Protein AF-A0A0H2VEA2-F1 (afdb_monomer_lite)

Radius of gyration: 14.84 Å; chains: 1; bounding box: 41×31×35 Å

Sequence (90 aa):
MMNGNNTYAYWNKLRFLQEASNKSELMTKDKFRAGDSGSPMVDSQYVVYGVRTYGYNLRGSSNHPYAQQEVAGAESLYGNPRDFILKHNK

pLDDT: mean 76.39, std 16.52, range [36.94, 94.31]

Foldseek 3Di:
DDPDDPLFCPVDDKAWDDAPPQRFKTKIFDDDDVVQAQPFDADPVRDGFWGWHDWDQPDPPDPDPRSSTIITMTTTCDDPVVVVVVVVVD

Structure (mmCIF, N/CA/C/O backbone):
data_AF-A0A0H2VEA2-F1
#
_entry.id   AF-A0A0H2VEA2-F1
#
loop_
_atom_site.group_PDB
_atom_site.id
_atom_site.type_symbol
_atom_site.label_atom_id
_atom_site.label_alt_id
_atom_site.label_comp_id
_atom_site.label_asym_id
_atom_site.label_entity_id
_atom_site.label_seq_id
_atom_site.pdbx_PDB_ins_code
_atom_site.Cartn_x
_atom_site.Cartn_y
_atom_site.Cartn_z
_atom_site.occupancy
_atom_site.B_iso_or_equiv
_atom_site.auth_seq_id
_atom_site.auth_comp_id
_atom_site.auth_asym_id
_atom_site.auth_atom_id
_atom_site.pdbx_PDB_model_num
ATOM 1 N N . MET A 1 1 ? 17.824 -22.108 -7.031 1.00 36.94 1 MET A N 1
ATOM 2 C CA . MET A 1 1 ? 17.227 -21.188 -6.038 1.00 36.94 1 MET A CA 1
ATOM 3 C C . MET A 1 1 ? 17.789 -19.798 -6.303 1.00 36.94 1 MET A C 1
ATOM 5 O O . MET A 1 1 ? 19.001 -19.646 -6.287 1.00 36.94 1 MET A O 1
ATOM 9 N N . MET A 1 2 ? 16.951 -18.824 -6.668 1.00 39.34 2 MET A N 1
ATOM 10 C CA . MET A 1 2 ? 17.387 -17.452 -6.965 1.00 39.34 2 MET A CA 1
ATOM 11 C C . MET A 1 2 ? 17.493 -16.657 -5.657 1.00 39.34 2 MET A C 1
ATOM 13 O O . MET A 1 2 ? 16.488 -16.402 -4.999 1.00 39.34 2 MET A O 1
ATOM 17 N N . ASN A 1 3 ? 18.720 -16.294 -5.284 1.00 43.22 3 ASN A N 1
ATOM 18 C CA . ASN A 1 3 ? 19.050 -15.442 -4.141 1.00 43.22 3 ASN A CA 1
ATOM 19 C C . ASN A 1 3 ? 18.316 -14.094 -4.211 1.00 43.22 3 ASN A C 1
ATOM 21 O O . ASN A 1 3 ? 18.710 -13.245 -5.004 1.00 43.22 3 ASN A O 1
ATOM 25 N N . GLY A 1 4 ? 17.283 -13.904 -3.381 1.00 46.81 4 GLY A N 1
ATOM 26 C CA . GLY A 1 4 ? 17.029 -12.710 -2.550 1.00 46.81 4 GLY A CA 1
ATOM 27 C C . GLY A 1 4 ? 17.146 -11.293 -3.135 1.00 46.81 4 GLY A C 1
ATOM 28 O O . GLY A 1 4 ? 17.184 -10.338 -2.366 1.00 46.81 4 GLY A O 1
ATOM 29 N N . ASN A 1 5 ? 17.228 -11.106 -4.452 1.00 48.91 5 ASN A N 1
ATOM 30 C CA . ASN A 1 5 ? 17.475 -9.795 -5.032 1.00 48.91 5 ASN A CA 1
ATOM 31 C C . ASN A 1 5 ? 16.164 -9.003 -5.126 1.00 48.91 5 ASN A C 1
ATOM 33 O O . ASN A 1 5 ? 15.355 -9.179 -6.039 1.00 48.91 5 ASN A O 1
ATOM 37 N N . ASN A 1 6 ? 15.973 -8.108 -4.158 1.00 48.66 6 ASN A N 1
ATOM 38 C CA . ASN A 1 6 ? 14.792 -7.254 -4.006 1.00 48.66 6 ASN A CA 1
ATOM 39 C C . ASN A 1 6 ? 14.716 -6.121 -5.051 1.00 48.66 6 ASN A C 1
ATOM 41 O O . ASN A 1 6 ? 13.797 -5.304 -5.009 1.00 48.66 6 ASN A O 1
ATOM 45 N N . THR A 1 7 ? 15.675 -6.069 -5.983 1.00 46.66 7 THR A N 1
ATOM 46 C CA . THR A 1 7 ? 15.691 -5.120 -7.105 1.00 46.66 7 THR A CA 1
ATOM 47 C C . THR A 1 7 ? 14.938 -5.634 -8.335 1.00 46.66 7 THR A C 1
ATOM 49 O O . THR A 1 7 ? 14.647 -4.866 -9.246 1.00 46.66 7 THR A O 1
ATOM 52 N N . TYR A 1 8 ? 14.558 -6.909 -8.395 1.00 49.66 8 TYR A N 1
ATOM 53 C CA . TYR A 1 8 ? 13.750 -7.383 -9.515 1.00 49.66 8 TYR A CA 1
ATOM 54 C C . TYR A 1 8 ? 12.271 -7.070 -9.292 1.00 49.66 8 TYR A C 1
ATOM 56 O O . TYR A 1 8 ? 11.715 -7.347 -8.228 1.00 49.66 8 TYR A O 1
ATOM 64 N N . ALA A 1 9 ? 11.631 -6.495 -10.313 1.00 49.12 9 ALA A N 1
ATOM 65 C CA . ALA A 1 9 ? 10.183 -6.399 -10.385 1.00 49.12 9 ALA A CA 1
ATOM 66 C C . ALA A 1 9 ? 9.610 -7.823 -10.420 1.00 49.12 9 ALA A C 1
ATOM 68 O O . ALA A 1 9 ? 9.587 -8.473 -11.464 1.00 49.12 9 ALA A O 1
ATOM 69 N N . TYR A 1 10 ? 9.176 -8.333 -9.267 1.00 51.50 10 TYR A N 1
ATOM 70 C CA . TYR A 1 10 ? 8.306 -9.500 -9.230 1.00 51.50 10 TYR A CA 1
ATOM 71 C C . TYR A 1 10 ? 7.008 -9.060 -9.891 1.00 51.50 10 TYR A C 1
ATOM 73 O O . TYR A 1 10 ? 6.197 -8.384 -9.269 1.00 51.50 10 TYR A O 1
ATOM 81 N N . TRP A 1 11 ? 6.855 -9.402 -11.169 1.00 49.44 11 TRP A N 1
ATOM 82 C CA . TRP A 1 11 ? 5.843 -8.865 -12.082 1.00 49.44 11 TRP A CA 1
ATOM 83 C C . TRP A 1 11 ? 4.389 -9.008 -11.601 1.00 49.44 11 TRP A C 1
ATOM 85 O O . TRP A 1 11 ? 3.498 -8.467 -12.234 1.00 49.44 11 TRP A O 1
ATOM 95 N N . ASN A 1 12 ? 4.134 -9.701 -10.486 1.00 51.09 12 ASN A N 1
ATOM 96 C CA . ASN A 1 12 ? 2.787 -10.033 -10.033 1.00 51.09 12 ASN A CA 1
ATOM 97 C C . ASN A 1 12 ? 2.614 -10.078 -8.504 1.00 51.09 12 ASN A C 1
ATOM 99 O O . ASN A 1 12 ? 1.630 -10.648 -8.040 1.00 51.09 12 ASN A O 1
ATOM 103 N N . LYS A 1 13 ? 3.573 -9.604 -7.692 1.00 64.38 13 LYS A N 1
ATOM 104 C CA . LYS A 1 13 ? 3.454 -9.739 -6.229 1.00 64.38 13 LYS A CA 1
ATOM 105 C C . LYS A 1 13 ? 3.819 -8.452 -5.510 1.00 64.38 13 LYS A C 1
ATOM 107 O O . LYS A 1 13 ? 4.998 -8.111 -5.424 1.00 64.38 13 LYS A O 1
ATOM 112 N N . LEU A 1 14 ? 2.796 -7.816 -4.941 1.00 75.38 14 LEU A N 1
ATOM 113 C CA . LEU A 1 14 ? 2.951 -6.838 -3.875 1.00 75.38 14 LEU A CA 1
ATOM 114 C C . LEU A 1 14 ? 3.880 -7.419 -2.811 1.00 75.38 14 LEU A C 1
ATOM 116 O O . LEU A 1 14 ? 3.700 -8.554 -2.356 1.00 75.38 14 LEU A O 1
ATOM 120 N N . ARG A 1 15 ? 4.884 -6.642 -2.417 1.00 80.88 15 ARG A N 1
ATOM 121 C CA . ARG A 1 15 ? 5.753 -6.989 -1.297 1.00 80.88 15 ARG A CA 1
ATOM 122 C C . ARG A 1 15 ? 5.721 -5.879 -0.269 1.00 80.88 15 ARG A C 1
ATOM 124 O O . ARG A 1 15 ? 6.072 -4.744 -0.572 1.00 80.88 15 ARG A O 1
ATOM 131 N N . PHE A 1 16 ? 5.362 -6.233 0.953 1.00 84.75 16 PHE A N 1
ATOM 132 C CA . PHE A 1 16 ? 5.482 -5.337 2.089 1.00 84.75 16 PHE A CA 1
ATOM 133 C C . PHE A 1 16 ? 6.958 -5.082 2.420 1.00 84.75 16 PHE A C 1
ATOM 135 O O . PHE A 1 16 ? 7.756 -6.022 2.439 1.00 84.75 16 PHE A O 1
ATOM 142 N N . LEU A 1 17 ? 7.321 -3.817 2.631 1.00 84.31 17 LEU A N 1
ATOM 143 C CA . LEU A 1 17 ? 8.675 -3.413 3.007 1.00 84.31 17 LEU A CA 1
ATOM 144 C C . LEU A 1 17 ? 8.732 -3.064 4.490 1.00 84.31 17 LEU A C 1
ATOM 146 O O . LEU A 1 17 ? 9.500 -3.678 5.224 1.00 84.31 17 LEU A O 1
ATOM 150 N N . GLN A 1 18 ? 7.925 -2.092 4.914 1.00 87.50 18 GLN A N 1
ATOM 151 C CA . GLN A 1 18 ? 7.883 -1.618 6.294 1.00 87.50 18 GLN A CA 1
ATOM 152 C C . GLN A 1 18 ? 6.613 -0.806 6.572 1.00 87.50 18 GLN A C 1
ATOM 154 O O . GLN A 1 18 ? 5.936 -0.354 5.649 1.00 87.50 18 GLN A O 1
ATOM 159 N N . GLU A 1 19 ? 6.329 -0.603 7.855 1.00 88.94 19 GLU A N 1
ATOM 160 C CA . GLU A 1 19 ? 5.312 0.321 8.360 1.00 88.94 19 GLU A CA 1
ATOM 161 C C . GLU A 1 19 ? 6.011 1.523 9.006 1.00 88.94 19 GLU A C 1
ATOM 163 O O . GLU A 1 19 ? 7.095 1.372 9.582 1.00 88.94 19 GLU A O 1
ATOM 168 N N . ALA A 1 20 ? 5.409 2.711 8.945 1.00 85.44 20 ALA A N 1
ATOM 169 C CA . ALA A 1 20 ? 5.861 3.825 9.773 1.00 85.44 20 ALA A CA 1
ATOM 170 C C . ALA A 1 20 ? 5.672 3.515 11.270 1.00 85.44 20 ALA A C 1
ATOM 172 O O . ALA A 1 20 ? 4.764 2.791 11.673 1.00 85.44 20 ALA A O 1
ATOM 173 N N . SER A 1 21 ? 6.509 4.102 12.128 1.00 84.94 21 SER A N 1
ATOM 174 C CA . SER A 1 21 ? 6.476 3.856 13.582 1.00 84.94 21 SER A CA 1
ATOM 175 C C . SER A 1 21 ? 5.132 4.201 14.239 1.00 84.94 21 SER A C 1
ATOM 177 O O . SER A 1 21 ? 4.765 3.613 15.253 1.00 84.94 21 SER A O 1
ATOM 179 N N . ASN A 1 22 ? 4.386 5.134 13.649 1.00 82.50 22 ASN A N 1
ATOM 180 C CA . ASN A 1 22 ? 3.053 5.558 14.074 1.00 82.50 22 ASN A CA 1
ATOM 181 C C . ASN A 1 22 ? 1.910 4.728 13.452 1.00 82.50 22 ASN A C 1
ATOM 183 O O . ASN A 1 22 ? 0.745 5.063 13.668 1.00 82.50 22 ASN A O 1
ATOM 187 N N . LYS A 1 23 ? 2.232 3.681 12.683 1.00 83.56 23 LYS A N 1
ATOM 188 C CA . LYS A 1 23 ? 1.291 2.791 11.989 1.00 83.56 23 LYS A CA 1
ATOM 189 C C . LYS A 1 23 ? 0.396 3.446 10.937 1.00 83.56 23 LYS A C 1
ATOM 191 O O . LYS A 1 23 ? -0.567 2.828 10.501 1.00 83.56 23 LYS A O 1
ATOM 196 N N . SER A 1 24 ? 0.673 4.688 10.532 1.00 86.88 24 SER A N 1
ATOM 197 C CA . SER A 1 24 ? -0.173 5.389 9.556 1.00 86.88 24 SER A CA 1
ATOM 198 C C . SER A 1 24 ? 0.179 5.051 8.112 1.00 86.88 24 SER A C 1
ATOM 200 O O . SER A 1 24 ? -0.664 5.167 7.238 1.00 86.88 24 SER A O 1
ATOM 202 N N . GLU A 1 25 ? 1.407 4.613 7.841 1.00 90.69 25 GLU A N 1
ATOM 203 C CA . GLU A 1 25 ? 1.908 4.443 6.478 1.00 90.69 25 GLU A CA 1
ATOM 204 C C . GLU A 1 25 ? 2.421 3.024 6.232 1.00 90.69 25 GLU A C 1
ATOM 206 O O . GLU A 1 25 ? 3.233 2.500 6.998 1.00 90.69 25 GLU A O 1
ATOM 211 N N . LEU A 1 26 ? 1.987 2.437 5.118 1.00 92.06 26 LEU A N 1
ATOM 212 C CA . LEU A 1 26 ? 2.460 1.163 4.591 1.00 92.06 26 LEU A CA 1
ATOM 213 C C . LEU A 1 26 ? 3.370 1.425 3.392 1.00 92.06 26 LEU A C 1
ATOM 215 O O . LEU A 1 26 ? 2.935 1.982 2.385 1.00 92.06 26 LEU A O 1
ATOM 219 N N . MET A 1 27 ? 4.617 0.967 3.467 1.00 90.44 27 MET A N 1
ATOM 220 C CA . MET A 1 27 ? 5.555 1.010 2.348 1.00 90.44 27 MET A CA 1
ATOM 221 C C . MET A 1 27 ? 5.632 -0.353 1.675 1.00 90.44 27 MET A C 1
ATOM 223 O O . MET A 1 27 ? 5.874 -1.383 2.312 1.00 90.44 27 MET A O 1
ATOM 227 N N . THR A 1 28 ? 5.467 -0.359 0.358 1.00 86.75 28 THR A N 1
ATOM 228 C CA . THR A 1 28 ? 5.444 -1.571 -0.457 1.00 86.75 28 THR A CA 1
ATOM 229 C C . THR A 1 28 ? 6.332 -1.446 -1.685 1.00 86.75 28 THR A C 1
ATOM 231 O O . THR A 1 28 ? 6.640 -0.360 -2.177 1.00 86.75 28 THR A O 1
ATOM 234 N N . LYS A 1 29 ? 6.756 -2.597 -2.198 1.00 81.75 29 LYS A N 1
ATOM 235 C CA . LYS A 1 29 ? 7.246 -2.740 -3.561 1.00 81.75 29 LYS A CA 1
ATOM 236 C C . LYS A 1 29 ? 6.075 -3.205 -4.409 1.00 81.75 29 LYS A C 1
ATOM 238 O O . LYS A 1 29 ? 5.640 -4.352 -4.285 1.00 81.75 29 LYS A O 1
ATOM 243 N N . ASP A 1 30 ? 5.565 -2.299 -5.223 1.00 76.94 30 ASP A N 1
ATOM 244 C CA . ASP A 1 30 ? 4.379 -2.520 -6.033 1.00 76.94 30 ASP A CA 1
ATOM 245 C C . ASP A 1 30 ? 4.368 -1.540 -7.210 1.00 76.94 30 ASP A C 1
ATOM 247 O O . ASP A 1 30 ? 4.992 -0.480 -7.145 1.00 76.94 30 ASP A O 1
ATOM 251 N N . LYS A 1 31 ? 3.674 -1.900 -8.290 1.00 77.38 31 LYS A N 1
ATOM 252 C CA . LYS A 1 31 ? 3.486 -1.025 -9.444 1.00 77.38 31 LYS A CA 1
ATOM 253 C C . LYS A 1 31 ? 2.383 -0.016 -9.125 1.00 77.38 31 LYS A C 1
ATOM 255 O O . LYS A 1 31 ? 1.236 -0.408 -8.926 1.00 77.38 31 LYS A O 1
ATOM 260 N N . PHE A 1 32 ? 2.728 1.261 -9.090 1.00 78.81 32 PHE A N 1
ATOM 261 C CA . PHE A 1 32 ? 1.841 2.388 -8.848 1.00 78.81 32 PHE A CA 1
ATOM 262 C C . PHE A 1 32 ? 1.874 3.349 -10.040 1.00 78.81 32 PHE A C 1
ATOM 264 O O . PHE A 1 32 ? 2.912 3.910 -10.397 1.00 78.81 32 PHE A O 1
ATOM 271 N N . ARG A 1 33 ? 0.718 3.575 -10.657 1.00 80.31 33 ARG A N 1
ATOM 272 C CA . ARG A 1 33 ? 0.552 4.433 -11.833 1.00 80.31 33 ARG A CA 1
ATOM 273 C C . ARG A 1 33 ? -0.403 5.584 -11.563 1.00 80.31 33 ARG A C 1
ATOM 275 O O . ARG A 1 33 ? -1.146 5.593 -10.589 1.00 80.31 33 ARG A O 1
ATOM 282 N N . ALA A 1 34 ? -0.358 6.590 -12.433 1.00 80.00 34 ALA A N 1
ATOM 283 C CA . ALA A 1 34 ? -1.324 7.679 -12.385 1.00 80.00 34 ALA A CA 1
ATOM 284 C C . ALA A 1 34 ? -2.746 7.101 -12.484 1.00 80.00 34 ALA A C 1
ATOM 286 O O . ALA A 1 34 ? -3.033 6.336 -13.404 1.00 80.00 34 ALA A O 1
ATOM 287 N N . GLY A 1 35 ? -3.598 7.454 -11.520 1.00 83.88 35 GLY A N 1
ATOM 288 C CA . GLY A 1 35 ? -4.930 6.866 -11.342 1.00 83.88 35 GLY A CA 1
ATOM 289 C C . GLY A 1 35 ? -5.020 5.823 -10.223 1.00 83.88 35 GLY A C 1
ATOM 290 O O . GLY A 1 35 ? -6.121 5.556 -9.758 1.00 83.88 35 GLY A O 1
ATOM 291 N N . ASP A 1 36 ? -3.896 5.301 -9.723 1.00 84.50 36 ASP A N 1
ATOM 292 C CA . ASP A 1 36 ? -3.908 4.325 -8.625 1.00 84.50 36 ASP A CA 1
ATOM 293 C C . ASP A 1 36 ? -4.148 4.975 -7.251 1.00 84.50 36 ASP A C 1
ATOM 295 O O . ASP A 1 36 ? -4.526 4.281 -6.304 1.00 84.50 36 ASP A O 1
ATOM 299 N N . SER A 1 37 ? -3.950 6.293 -7.122 1.00 88.94 37 SER A N 1
ATOM 300 C CA . SER A 1 37 ? -4.238 7.050 -5.897 1.00 88.94 37 SER A CA 1
ATOM 301 C C . SER A 1 37 ? -5.688 6.850 -5.450 1.00 88.94 37 SER A C 1
ATOM 303 O O . SER A 1 37 ? -6.618 7.045 -6.227 1.00 88.94 37 SER A O 1
ATOM 305 N N . GLY A 1 38 ? -5.885 6.484 -4.184 1.00 91.50 38 GLY A N 1
ATOM 306 C CA . GLY A 1 38 ? -7.198 6.175 -3.614 1.00 91.50 38 GLY A CA 1
ATOM 307 C C . GLY A 1 38 ? -7.639 4.720 -3.794 1.00 91.50 38 GLY A C 1
ATOM 308 O O . GLY A 1 38 ? -8.656 4.327 -3.225 1.00 91.50 38 GLY A O 1
ATOM 309 N N . SER A 1 39 ? -6.888 3.898 -4.536 1.00 92.06 39 SER A N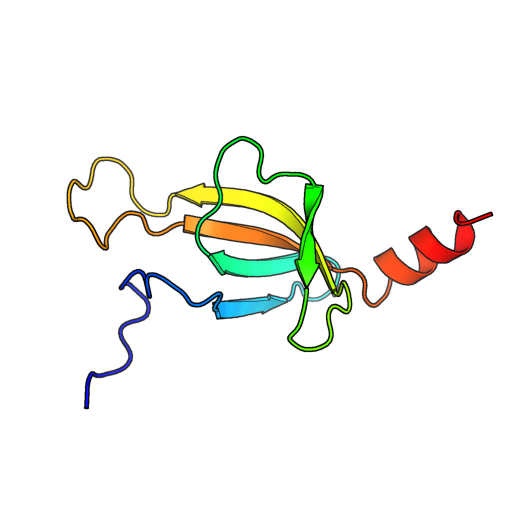 1
ATOM 310 C CA . SER A 1 39 ? -7.233 2.485 -4.712 1.00 92.06 39 SER 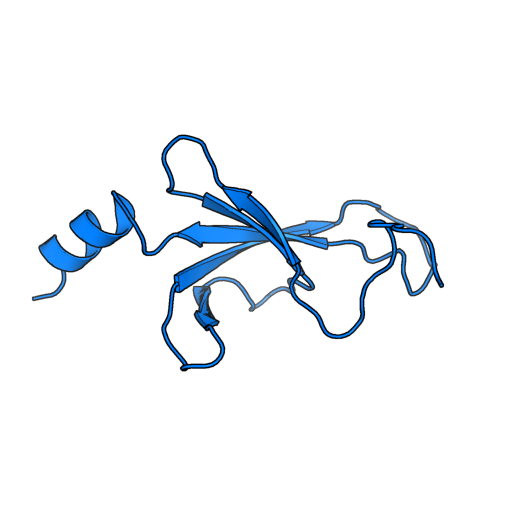A CA 1
ATOM 311 C C . SER A 1 39 ? -7.111 1.717 -3.391 1.00 92.06 39 SER A C 1
ATOM 313 O O . SER A 1 39 ? -6.122 1.903 -2.670 1.00 92.06 39 SER A O 1
ATOM 315 N N . PRO A 1 40 ? -8.064 0.823 -3.073 1.00 92.81 40 PRO A N 1
ATOM 316 C CA . PRO A 1 40 ? -7.979 -0.010 -1.885 1.00 92.81 40 PRO A CA 1
ATOM 317 C C . PRO A 1 40 ? -6.882 -1.067 -2.039 1.00 92.81 40 PRO A C 1
ATOM 319 O O . PRO A 1 40 ? -6.722 -1.680 -3.095 1.00 92.81 40 PRO A O 1
ATOM 322 N N . MET A 1 41 ? -6.157 -1.320 -0.955 1.00 90.62 41 MET A N 1
ATOM 323 C CA . MET A 1 41 ? -5.317 -2.502 -0.810 1.00 90.62 41 MET A CA 1
ATOM 324 C C . MET A 1 41 ? -6.126 -3.584 -0.111 1.00 90.62 41 MET A C 1
ATOM 326 O O . MET A 1 41 ? -6.628 -3.360 0.991 1.00 90.62 41 MET A O 1
ATOM 330 N N . VAL A 1 42 ? -6.252 -4.739 -0.759 1.00 90.94 42 VAL A N 1
ATOM 331 C CA . VAL A 1 42 ? -7.072 -5.857 -0.286 1.00 90.94 42 VAL A CA 1
ATOM 332 C C . VAL A 1 42 ? -6.228 -7.096 -0.046 1.00 90.94 42 VAL A C 1
ATOM 334 O O . VAL A 1 42 ? -5.299 -7.384 -0.806 1.00 90.94 42 VAL A O 1
ATOM 337 N N . ASP A 1 43 ? -6.516 -7.807 1.038 1.00 88.38 43 ASP A N 1
ATOM 338 C CA . ASP A 1 43 ? -5.918 -9.113 1.297 1.00 88.38 43 ASP A CA 1
ATOM 339 C C . ASP A 1 43 ? -6.640 -10.233 0.520 1.00 88.38 43 ASP A C 1
ATOM 341 O O . ASP A 1 43 ? -7.569 -9.998 -0.256 1.00 88.38 43 ASP A O 1
ATOM 345 N N . SER A 1 44 ? -6.213 -11.484 0.721 1.00 87.81 44 SER A N 1
ATOM 346 C CA . SER A 1 44 ? -6.825 -12.660 0.084 1.00 87.81 44 SER A CA 1
ATOM 347 C C . SER A 1 44 ? -8.287 -12.903 0.473 1.00 87.81 44 SER A C 1
ATOM 349 O O . SER A 1 44 ? -8.945 -13.730 -0.152 1.00 87.81 44 SER A O 1
ATOM 351 N N . GLN A 1 45 ? -8.783 -12.235 1.515 1.00 94.31 45 GLN A N 1
ATOM 352 C CA . GLN A 1 45 ? -10.160 -12.316 1.996 1.00 94.31 45 GLN A CA 1
ATOM 353 C C . GLN A 1 45 ? -10.983 -11.084 1.587 1.00 94.31 45 GLN A C 1
ATOM 355 O O . GLN A 1 45 ? -12.112 -10.934 2.049 1.00 94.31 45 GLN A O 1
ATOM 360 N N . TYR A 1 46 ? -10.444 -10.224 0.714 1.00 90.69 46 TYR A N 1
ATOM 361 C CA . TYR A 1 46 ? -11.046 -8.955 0.294 1.00 90.69 46 TYR A CA 1
ATOM 362 C C . TYR A 1 46 ? -11.221 -7.932 1.427 1.00 90.69 46 TYR A C 1
ATOM 364 O O . TYR A 1 46 ? -12.005 -6.990 1.298 1.00 90.69 46 TYR A O 1
ATOM 372 N N . VAL A 1 47 ? -10.476 -8.070 2.527 1.00 91.50 47 VAL A N 1
ATOM 373 C CA . VAL A 1 47 ? -10.466 -7.067 3.594 1.00 91.50 47 VAL A CA 1
ATOM 374 C C . VAL A 1 47 ? -9.562 -5.915 3.173 1.00 91.50 47 VAL A C 1
ATOM 376 O O . VAL A 1 47 ? -8.402 -6.119 2.808 1.00 91.50 47 VAL A O 1
ATOM 379 N N . VAL A 1 48 ? -10.097 -4.691 3.221 1.00 91.00 48 VAL A N 1
ATOM 380 C CA . VAL A 1 48 ? -9.324 -3.484 2.917 1.00 91.00 48 VAL A CA 1
ATOM 381 C C . VAL A 1 48 ? -8.430 -3.149 4.105 1.00 91.00 48 VAL A C 1
ATOM 383 O O . VAL A 1 48 ? -8.924 -2.929 5.211 1.00 91.00 48 VAL A O 1
ATOM 386 N N . TYR A 1 49 ? -7.123 -3.082 3.869 1.00 90.88 49 TYR A N 1
ATOM 387 C CA . TYR A 1 49 ? -6.130 -2.794 4.907 1.00 90.88 49 TYR A CA 1
ATOM 388 C C . TYR A 1 49 ? -5.346 -1.498 4.683 1.00 90.88 49 TYR A C 1
ATOM 390 O O . TYR A 1 49 ? -4.618 -1.050 5.567 1.00 90.88 49 TYR A O 1
ATOM 398 N N . GLY A 1 50 ? -5.497 -0.876 3.517 1.00 92.69 50 GLY A N 1
ATOM 399 C CA . GLY A 1 50 ? -4.823 0.372 3.196 1.00 92.69 50 GLY A CA 1
ATOM 400 C C . GLY A 1 50 ? -5.434 1.074 1.993 1.00 92.69 50 GLY A C 1
ATOM 401 O O . GLY A 1 50 ? -6.206 0.480 1.237 1.00 92.69 50 GLY A O 1
ATOM 402 N N . VAL A 1 51 ? -5.067 2.337 1.807 1.00 93.44 51 VAL A N 1
ATOM 403 C CA . VAL A 1 51 ? -5.463 3.164 0.661 1.00 93.44 51 VAL A CA 1
ATOM 404 C C . VAL A 1 51 ? -4.207 3.691 -0.011 1.00 93.44 51 VAL A C 1
ATOM 406 O O . VAL A 1 51 ? -3.420 4.391 0.617 1.00 93.44 51 VAL A O 1
ATOM 409 N N . ARG A 1 52 ? -3.998 3.356 -1.285 1.00 92.25 52 ARG A N 1
ATOM 410 C CA . ARG A 1 52 ? -2.779 3.714 -2.024 1.00 92.25 52 ARG A CA 1
ATOM 411 C C . ARG A 1 52 ? -2.669 5.237 -2.175 1.00 92.25 52 ARG A C 1
ATOM 413 O O . ARG A 1 52 ? -3.613 5.880 -2.631 1.00 92.25 52 ARG A O 1
ATOM 420 N N . THR A 1 53 ? -1.526 5.821 -1.821 1.00 91.12 53 THR A N 1
ATOM 421 C CA . THR A 1 53 ? -1.334 7.284 -1.774 1.00 91.12 53 THR A CA 1
ATOM 422 C C . THR A 1 53 ? -0.305 7.778 -2.777 1.00 91.12 53 THR A C 1
ATOM 424 O O . THR A 1 53 ? -0.549 8.778 -3.454 1.00 91.12 53 THR A O 1
ATOM 427 N N . TYR A 1 54 ? 0.820 7.080 -2.920 1.00 87.31 54 TYR A N 1
ATOM 428 C CA . TYR A 1 54 ? 1.907 7.522 -3.787 1.00 87.31 54 TYR A CA 1
ATOM 429 C C . TYR A 1 54 ? 2.677 6.363 -4.416 1.00 87.31 54 TYR A C 1
ATOM 431 O O . TYR A 1 54 ? 2.687 5.239 -3.918 1.00 87.31 54 TYR A O 1
ATOM 439 N N . GLY A 1 55 ? 3.390 6.688 -5.491 1.00 84.38 55 GLY A N 1
ATOM 440 C CA . GLY A 1 55 ? 4.394 5.843 -6.118 1.00 84.38 55 GLY A CA 1
ATOM 441 C C . GLY A 1 55 ? 5.652 6.657 -6.384 1.00 84.38 55 GLY A C 1
ATOM 442 O O . GLY A 1 55 ? 5.584 7.754 -6.933 1.00 84.38 55 GLY A O 1
ATOM 443 N N . TYR A 1 56 ? 6.803 6.123 -6.003 1.00 79.31 56 TYR A N 1
ATOM 444 C CA . TYR A 1 56 ? 8.109 6.693 -6.274 1.00 79.31 56 TYR A CA 1
ATOM 445 C C . TYR A 1 56 ? 8.900 5.750 -7.170 1.00 79.31 56 TYR A C 1
ATOM 447 O O . TYR A 1 56 ? 9.212 4.617 -6.795 1.00 79.31 56 TYR A O 1
ATOM 455 N N . ASN A 1 57 ? 9.247 6.226 -8.363 1.00 74.31 57 ASN A N 1
ATOM 456 C CA . ASN A 1 57 ? 10.133 5.488 -9.246 1.00 74.31 57 ASN A CA 1
ATOM 457 C C . ASN A 1 57 ? 11.563 5.567 -8.697 1.00 74.31 57 ASN A C 1
ATOM 459 O O . ASN A 1 57 ? 12.209 6.612 -8.761 1.00 74.31 57 ASN A O 1
ATOM 463 N N . LEU A 1 58 ? 12.067 4.453 -8.168 1.00 67.94 58 LEU A N 1
ATOM 464 C CA . LEU A 1 58 ? 13.378 4.406 -7.531 1.00 67.94 58 LEU A CA 1
ATOM 465 C C . LEU A 1 58 ? 14.548 4.508 -8.514 1.00 67.94 58 LEU A C 1
ATOM 467 O O . LEU A 1 58 ? 15.681 4.632 -8.047 1.00 67.94 58 LEU A O 1
ATOM 471 N N . ARG A 1 59 ? 14.331 4.458 -9.839 1.00 58.84 59 ARG A N 1
ATOM 472 C CA . ARG A 1 59 ? 15.398 4.659 -10.836 1.00 58.84 59 ARG A CA 1
ATOM 473 C C . ARG A 1 59 ? 14.869 5.223 -12.154 1.00 58.84 59 ARG A C 1
ATOM 475 O O . ARG A 1 59 ? 14.274 4.482 -12.919 1.00 58.84 59 ARG A O 1
ATOM 482 N N . GLY A 1 60 ? 15.208 6.491 -12.419 1.00 58.53 60 GLY A N 1
ATOM 483 C CA . GLY A 1 60 ? 14.954 7.285 -13.636 1.00 58.53 60 GLY A CA 1
ATOM 484 C C . GLY A 1 60 ? 15.103 6.580 -15.002 1.00 58.53 60 GLY A C 1
ATOM 485 O O . GLY A 1 60 ? 14.357 5.667 -15.319 1.00 58.53 60 GLY A O 1
ATOM 486 N N . SER A 1 61 ? 16.001 7.037 -15.881 1.00 51.22 61 SER A N 1
ATOM 487 C CA . SER A 1 61 ? 16.054 6.676 -17.320 1.00 51.22 61 SER A CA 1
ATOM 488 C C . SER A 1 61 ? 16.526 5.242 -17.653 1.00 51.22 61 SER A C 1
ATOM 490 O O . SER A 1 61 ? 17.046 4.986 -18.739 1.00 51.22 61 SER A O 1
ATOM 492 N N . SER A 1 62 ? 16.382 4.281 -16.735 1.00 58.12 62 SER A N 1
ATOM 493 C CA . SER A 1 62 ? 16.770 2.889 -16.983 1.00 58.12 62 SER A CA 1
ATOM 494 C C . SER A 1 62 ? 15.765 2.193 -17.904 1.00 58.12 62 SER A C 1
ATOM 496 O O . SER A 1 62 ? 14.607 2.005 -17.546 1.00 58.12 62 SER A O 1
ATOM 498 N N . ASN A 1 63 ? 16.230 1.729 -19.066 1.00 56.84 63 ASN A N 1
ATOM 499 C CA . ASN A 1 63 ? 15.406 1.000 -20.042 1.00 56.84 63 ASN A CA 1
ATOM 500 C C . ASN A 1 63 ? 15.274 -0.502 -19.737 1.00 56.84 63 ASN A C 1
ATOM 502 O O . ASN A 1 63 ? 14.770 -1.266 -20.559 1.00 56.84 63 ASN A O 1
ATOM 506 N N . HIS A 1 64 ? 15.759 -0.961 -18.582 1.00 56.03 64 HIS A N 1
ATOM 507 C CA . HIS A 1 64 ? 15.711 -2.377 -18.248 1.00 56.03 64 HIS A CA 1
ATOM 508 C C . HIS A 1 64 ? 14.287 -2.760 -17.795 1.00 56.03 64 HIS A C 1
ATOM 510 O O . HIS A 1 64 ? 13.737 -2.110 -16.903 1.00 56.03 64 HIS A O 1
ATOM 516 N N . PRO A 1 65 ? 13.676 -3.827 -18.346 1.00 51.16 65 PRO A N 1
ATOM 517 C CA . PRO A 1 65 ? 12.261 -4.154 -18.117 1.00 51.16 65 PRO A CA 1
ATOM 518 C C . PRO A 1 65 ? 11.933 -4.440 -16.644 1.00 51.16 65 PRO A C 1
ATOM 520 O O . PRO A 1 65 ? 10.821 -4.189 -16.190 1.00 51.16 65 PRO A O 1
ATOM 523 N N . TYR A 1 66 ? 12.924 -4.893 -15.871 1.00 51.81 66 TYR A N 1
ATOM 524 C CA . TYR A 1 66 ? 12.803 -5.132 -14.427 1.00 51.81 66 TYR A CA 1
ATOM 525 C C . TYR A 1 66 ? 13.277 -3.956 -13.555 1.00 51.81 66 TYR A C 1
ATOM 527 O O . TYR A 1 66 ? 13.262 -4.064 -12.331 1.00 51.81 66 TYR A O 1
ATOM 535 N N . ALA A 1 67 ? 13.737 -2.857 -14.163 1.00 48.06 67 ALA A N 1
ATOM 536 C CA . ALA A 1 67 ? 14.229 -1.665 -13.470 1.00 48.06 67 ALA A CA 1
ATOM 537 C C . ALA A 1 67 ? 13.171 -0.568 -13.279 1.00 48.06 67 ALA A C 1
ATOM 539 O O . ALA A 1 67 ? 13.481 0.441 -12.652 1.00 48.06 67 ALA A O 1
ATOM 540 N N . GLN A 1 68 ? 11.922 -0.785 -13.714 1.00 53.19 68 GLN A N 1
ATOM 541 C CA . GLN A 1 68 ? 10.757 0.040 -13.344 1.00 53.19 68 GLN A CA 1
ATOM 542 C C . GLN A 1 68 ? 10.348 -0.229 -11.888 1.00 53.19 68 GLN A C 1
ATOM 544 O O . GLN A 1 68 ? 9.267 -0.722 -11.578 1.00 53.19 68 GLN A O 1
ATOM 549 N N . GLN A 1 69 ? 11.295 -0.015 -10.987 1.00 58.28 69 GLN A N 1
ATOM 550 C CA . GLN A 1 69 ? 11.188 -0.316 -9.579 1.00 58.28 69 GLN A CA 1
ATOM 551 C C . GLN A 1 69 ? 10.444 0.813 -8.873 1.00 58.28 69 GLN A C 1
ATOM 553 O O . GLN A 1 69 ? 11.051 1.784 -8.436 1.00 58.28 69 GLN A O 1
ATOM 558 N N . GLU A 1 70 ? 9.138 0.667 -8.725 1.00 71.00 70 GLU A N 1
ATOM 559 C CA . GLU A 1 70 ? 8.313 1.611 -7.976 1.00 71.00 70 GLU A CA 1
ATOM 560 C C . GLU A 1 70 ? 8.284 1.180 -6.492 1.00 71.00 70 GLU A C 1
ATOM 562 O O . GLU A 1 70 ? 8.116 -0.000 -6.170 1.00 71.00 70 GLU A O 1
ATOM 567 N N . VAL A 1 71 ? 8.572 2.108 -5.576 1.00 81.81 71 VAL A N 1
ATOM 568 C CA . VAL A 1 71 ? 8.122 2.004 -4.179 1.00 81.81 71 VAL A CA 1
ATOM 569 C C . VAL A 1 71 ? 6.777 2.684 -4.118 1.00 81.81 71 VAL A C 1
ATOM 571 O O . VAL A 1 71 ? 6.650 3.816 -4.568 1.00 81.81 71 VAL A O 1
ATOM 574 N N . ALA A 1 72 ? 5.786 1.998 -3.580 1.00 87.12 72 ALA A N 1
ATOM 575 C CA . ALA A 1 72 ? 4.459 2.546 -3.399 1.00 87.12 72 ALA A CA 1
ATOM 576 C C . ALA A 1 72 ? 4.168 2.705 -1.912 1.00 87.12 72 ALA A C 1
ATOM 578 O O . 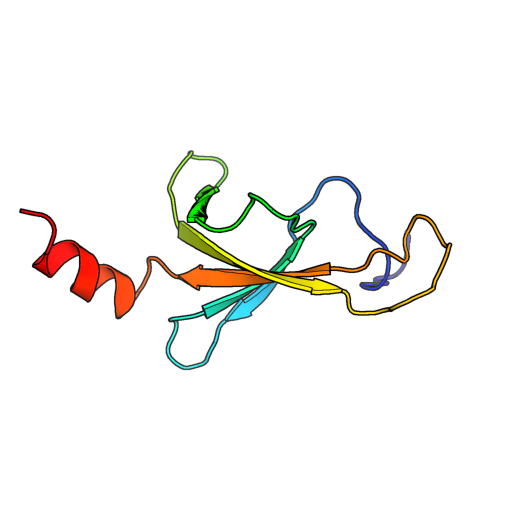ALA A 1 72 ? 4.592 1.886 -1.091 1.00 87.12 72 ALA A O 1
ATOM 579 N N . GLY A 1 73 ? 3.431 3.755 -1.589 1.00 90.50 73 GLY A N 1
ATOM 580 C CA . GLY A 1 73 ? 2.930 4.017 -0.255 1.00 90.50 73 GLY A CA 1
ATOM 581 C C . GLY A 1 73 ? 1.422 3.931 -0.198 1.00 90.50 73 GLY A C 1
ATOM 582 O O . GLY A 1 73 ? 0.721 4.161 -1.190 1.00 90.50 73 GLY A O 1
ATOM 583 N N . ALA A 1 74 ? 0.932 3.623 0.990 1.00 92.44 74 ALA A N 1
ATOM 584 C CA . ALA A 1 74 ? -0.476 3.674 1.308 1.00 92.44 74 ALA A CA 1
ATOM 585 C C . ALA A 1 74 ? -0.695 4.177 2.729 1.00 92.44 74 ALA A C 1
ATOM 587 O O . ALA A 1 74 ? 0.125 3.937 3.613 1.00 92.44 74 ALA A O 1
ATOM 588 N N . GLU A 1 75 ? -1.833 4.826 2.940 1.00 93.19 75 GLU A N 1
ATOM 589 C CA . GLU A 1 75 ? -2.354 5.070 4.278 1.00 93.19 75 GLU A CA 1
ATOM 590 C C . GLU A 1 75 ? -2.869 3.739 4.838 1.00 93.19 75 GLU A C 1
ATOM 592 O O . GLU A 1 75 ? -3.661 3.051 4.190 1.00 93.19 75 GLU A O 1
ATOM 597 N N . SER A 1 76 ? -2.406 3.363 6.024 1.00 91.00 76 SER A N 1
ATOM 598 C CA . SER A 1 76 ? -2.868 2.189 6.760 1.00 91.00 76 SER A CA 1
ATOM 599 C C . SER A 1 76 ? -4.292 2.412 7.258 1.00 91.00 76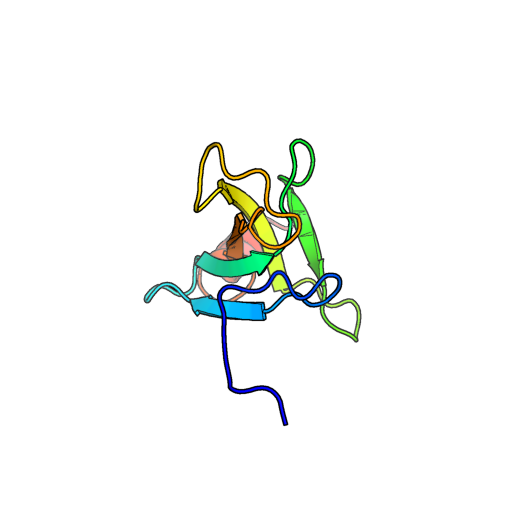 SER A C 1
ATOM 601 O O . SER A 1 76 ? -4.611 3.470 7.791 1.00 91.00 76 SER A O 1
ATOM 603 N N . LEU A 1 77 ? -5.155 1.402 7.144 1.00 89.31 77 LEU A N 1
ATOM 604 C CA . LEU A 1 77 ? -6.491 1.419 7.757 1.00 89.31 77 LEU A CA 1
ATOM 605 C C . LEU A 1 77 ? -6.515 0.741 9.130 1.00 89.31 77 LEU A C 1
ATOM 607 O O . LEU A 1 77 ? -7.576 0.340 9.615 1.00 89.31 77 LEU A O 1
ATOM 611 N N . TYR A 1 78 ? -5.356 0.612 9.770 1.00 82.94 78 TYR A N 1
ATOM 612 C CA . TYR A 1 78 ? -5.213 0.093 11.124 1.00 82.94 78 TYR A CA 1
ATOM 613 C C . TYR A 1 78 ? -4.644 1.156 12.062 1.00 82.94 78 TYR A C 1
ATOM 615 O O . TYR A 1 78 ? -3.969 2.082 11.636 1.00 82.94 78 TYR A O 1
ATOM 623 N N . GLY A 1 79 ? -4.906 1.021 13.364 1.00 79.81 79 GLY A N 1
ATOM 624 C CA . GLY A 1 79 ? -4.448 1.991 14.362 1.00 79.81 79 GLY A CA 1
ATOM 625 C C . GLY A 1 79 ? -5.153 3.346 14.240 1.00 79.81 79 GLY A C 1
ATOM 626 O O . GLY A 1 79 ? -6.360 3.401 14.002 1.00 79.81 79 GLY A O 1
ATOM 627 N N . ASN A 1 80 ? -4.394 4.434 14.399 1.00 79.75 80 ASN A N 1
ATOM 628 C CA . ASN A 1 80 ? -4.933 5.795 14.509 1.00 79.75 80 ASN A CA 1
ATOM 629 C C . ASN A 1 80 ? -5.827 6.224 13.322 1.00 79.75 80 ASN A C 1
ATOM 631 O O . ASN A 1 80 ? -6.883 6.812 13.576 1.00 79.75 80 ASN A O 1
ATOM 635 N N . PRO A 1 81 ? -5.487 5.929 12.047 1.00 81.69 81 PRO A N 1
ATOM 636 C CA . PRO A 1 81 ? -6.369 6.246 10.922 1.00 81.69 81 PRO A CA 1
ATOM 637 C C . PRO A 1 81 ? -7.723 5.532 10.992 1.00 81.69 81 PR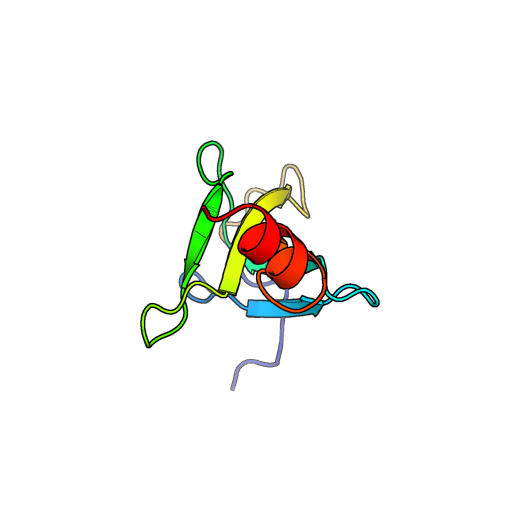O A C 1
ATOM 639 O O . PRO A 1 81 ? -8.753 6.126 10.675 1.00 81.69 81 PRO A O 1
ATOM 642 N N . ARG A 1 82 ? -7.756 4.278 11.466 1.00 83.31 82 ARG A N 1
ATOM 643 C CA . ARG A 1 82 ? -9.006 3.521 11.629 1.00 83.31 82 ARG A CA 1
ATOM 644 C C . ARG A 1 82 ? -9.938 4.194 12.623 1.00 83.31 82 ARG A C 1
ATOM 646 O O . ARG A 1 82 ? -11.121 4.360 12.336 1.00 83.31 82 ARG A O 1
ATOM 653 N N . ASP A 1 83 ? -9.403 4.582 13.776 1.00 85.06 83 ASP A N 1
ATOM 654 C CA . ASP A 1 83 ? -10.178 5.228 14.835 1.00 85.06 83 ASP A CA 1
ATOM 655 C C . ASP A 1 83 ? -10.740 6.570 14.357 1.00 85.06 83 ASP A C 1
ATOM 657 O O . ASP A 1 83 ? -11.901 6.898 14.615 1.00 85.06 83 ASP A O 1
ATOM 661 N N . PHE A 1 84 ? -9.948 7.318 13.582 1.00 86.38 84 PHE A N 1
ATOM 662 C CA . PHE A 1 84 ? -10.408 8.536 12.928 1.00 86.38 84 PHE A CA 1
ATOM 663 C C . PHE A 1 84 ? -11.554 8.263 11.944 1.00 86.38 84 PHE A C 1
ATOM 665 O O . PHE A 1 84 ? -12.576 8.945 12.012 1.00 86.38 84 PHE A O 1
ATOM 672 N N . ILE A 1 85 ? -11.424 7.267 11.062 1.00 85.81 85 ILE A N 1
ATOM 673 C CA . ILE A 1 85 ? -12.469 6.914 10.089 1.00 85.81 85 ILE A CA 1
ATOM 674 C C . ILE A 1 85 ? -13.752 6.501 10.808 1.00 85.81 85 ILE A C 1
ATOM 676 O O . ILE A 1 85 ? -14.812 7.043 10.513 1.00 85.81 85 ILE A O 1
ATOM 680 N N . LEU A 1 86 ? -13.669 5.602 11.792 1.00 87.62 86 LEU A N 1
ATOM 681 C CA . LEU A 1 86 ? -14.838 5.122 12.535 1.00 87.62 86 LEU A CA 1
ATOM 682 C C . LEU A 1 86 ? -15.561 6.237 13.294 1.00 87.62 86 LEU A C 1
ATOM 684 O O . LEU A 1 86 ? -16.783 6.210 13.388 1.00 87.62 86 LEU A O 1
ATOM 688 N N . LYS A 1 87 ? -14.837 7.249 13.782 1.00 91.88 87 LYS A N 1
ATOM 689 C CA . LYS A 1 87 ? -15.442 8.437 14.401 1.00 91.88 87 LYS A CA 1
ATOM 690 C C . LYS A 1 87 ? -16.277 9.272 13.415 1.00 91.88 87 LYS A C 1
ATOM 692 O O . LYS A 1 87 ? -17.179 9.990 13.846 1.00 91.88 87 LYS A O 1
ATOM 697 N N . HIS A 1 88 ? -15.974 9.207 12.120 1.00 92.38 88 HIS A N 1
ATOM 698 C CA . HIS A 1 88 ? -16.626 10.007 11.077 1.00 92.38 88 HIS A CA 1
ATOM 699 C C . HIS A 1 88 ? -17.540 9.190 10.153 1.00 92.38 88 HIS A C 1
ATOM 7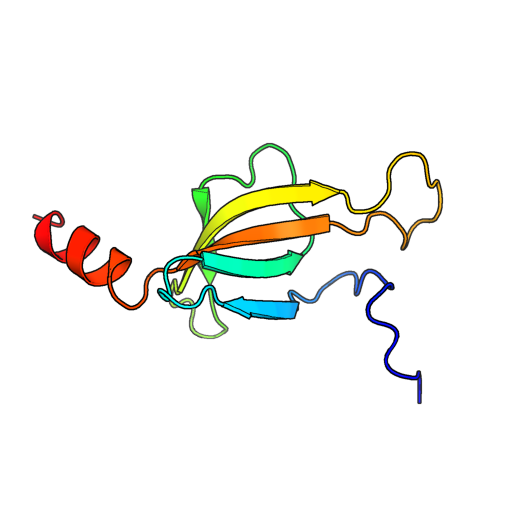01 O O . HIS A 1 88 ? -18.243 9.779 9.335 1.00 92.38 88 HIS A O 1
ATOM 707 N N . ASN A 1 89 ? -17.564 7.864 10.298 1.00 80.38 89 ASN A N 1
ATOM 708 C CA . ASN A 1 89 ? -18.460 6.973 9.573 1.00 80.38 89 ASN A CA 1
ATOM 709 C C . ASN A 1 89 ? -19.828 6.989 10.279 1.00 80.38 89 ASN A C 1
ATOM 711 O O . ASN A 1 89 ? -20.050 6.240 11.230 1.00 80.38 89 ASN A O 1
ATOM 715 N N . LYS A 1 90 ? -20.682 7.942 9.893 1.00 60.91 90 LYS A N 1
ATOM 716 C CA . LYS A 1 90 ? -22.053 8.092 10.401 1.00 60.91 90 LYS A CA 1
ATOM 717 C C . LYS A 1 90 ? -23.034 7.255 9.599 1.00 60.91 90 LYS A C 1
ATOM 719 O O . LYS A 1 90 ? -22.938 7.304 8.354 1.00 60.91 90 LYS A O 1
#

Secondary structure (DSSP, 8-state):
-----TTS--TT--EEEEE-TTS-EEEEE----TT-TTPEEE-TT--EEEEEEEEEESSSS---TT---EEEEEEESSSHHHHHHHHH--

InterPro domains:
  IPR009003 Peptidase S1, PA clan [SSF50494] (9-60)

Organism: Staphylococcus epidermidis (strain ATCC 12228 / FDA PCI 1200) (NCBI:txid176280)